Protein AF-A0A662ZN56-F1 (afdb_monomer_lite)

Structure (mmCIF, N/CA/C/O backbone):
data_AF-A0A662ZN56-F1
#
_entry.id   AF-A0A662ZN56-F1
#
loop_
_atom_site.group_PDB
_atom_site.id
_atom_site.type_symbol
_atom_site.label_atom_id
_atom_site.label_alt_id
_atom_site.label_comp_id
_atom_site.label_asym_id
_atom_site.label_entity_id
_atom_site.label_seq_id
_atom_site.pdbx_PDB_ins_code
_atom_site.Cartn_x
_atom_site.Cartn_y
_atom_site.Cartn_z
_atom_site.occupancy
_atom_site.B_iso_or_equiv
_atom_site.auth_seq_id
_atom_site.auth_comp_id
_atom_site.auth_asym_id
_atom_site.auth_atom_id
_atom_site.pdbx_PDB_model_num
ATOM 1 N N . MET A 1 1 ? -3.257 -32.934 -20.096 1.00 46.69 1 MET A N 1
ATOM 2 C CA . MET A 1 1 ? -2.828 -31.793 -19.258 1.00 46.69 1 MET A CA 1
ATOM 3 C C . MET A 1 1 ? -2.253 -30.723 -20.175 1.00 46.69 1 MET A C 1
ATOM 5 O O . MET A 1 1 ? -1.285 -31.038 -20.859 1.00 46.69 1 MET A O 1
ATOM 9 N N . PRO A 1 2 ? -2.835 -29.518 -20.291 1.00 48.69 2 PRO A N 1
ATOM 10 C CA . PRO A 1 2 ? -2.234 -28.472 -21.112 1.00 48.69 2 PRO A CA 1
ATOM 11 C C . PRO A 1 2 ? -0.884 -28.080 -20.500 1.00 48.69 2 PRO A C 1
ATOM 13 O O . PRO A 1 2 ? -0.813 -27.690 -19.336 1.00 48.69 2 PRO A O 1
ATOM 16 N N . SER A 1 3 ? 0.197 -28.219 -21.267 1.00 55.94 3 SER A N 1
ATOM 17 C CA . SER A 1 3 ? 1.523 -27.759 -20.859 1.00 55.94 3 SER A CA 1
ATOM 18 C C . SER A 1 3 ? 1.457 -26.257 -20.580 1.00 55.94 3 SER A C 1
ATOM 20 O O . SER A 1 3 ? 1.112 -25.483 -21.478 1.00 55.94 3 SER A O 1
ATOM 22 N N . LEU A 1 4 ? 1.780 -25.832 -19.358 1.00 64.00 4 LEU A N 1
ATOM 23 C CA . LEU A 1 4 ? 1.913 -24.416 -19.023 1.00 64.00 4 LEU A CA 1
ATOM 24 C C . LEU A 1 4 ? 3.020 -23.825 -19.904 1.00 64.00 4 LEU A C 1
ATOM 26 O O . LEU A 1 4 ? 4.206 -24.034 -19.656 1.00 64.00 4 LEU A O 1
ATOM 30 N N . LYS A 1 5 ? 2.639 -23.127 -20.979 1.00 75.75 5 LYS A N 1
ATOM 31 C CA . LYS A 1 5 ? 3.587 -22.448 -21.864 1.00 75.75 5 LYS A CA 1
ATOM 32 C C . LYS A 1 5 ? 4.306 -21.379 -21.045 1.00 75.75 5 LYS A C 1
ATOM 34 O O . LYS A 1 5 ? 3.733 -20.333 -20.740 1.00 75.75 5 LYS A O 1
ATOM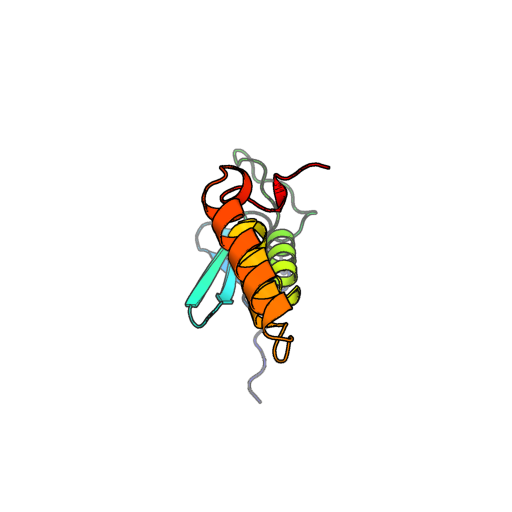 39 N N . ILE A 1 6 ? 5.555 -21.660 -20.684 1.00 84.06 6 ILE A N 1
ATOM 40 C CA . ILE A 1 6 ? 6.396 -20.750 -19.911 1.00 84.06 6 ILE A CA 1
ATOM 41 C C . ILE A 1 6 ? 6.627 -19.492 -20.746 1.00 84.06 6 ILE A C 1
ATOM 43 O O . ILE A 1 6 ? 7.213 -19.546 -21.830 1.00 84.06 6 ILE A O 1
ATOM 47 N N . ARG A 1 7 ? 6.152 -18.350 -20.246 1.00 89.31 7 ARG A N 1
ATOM 48 C CA . ARG A 1 7 ? 6.378 -17.051 -20.882 1.00 89.31 7 ARG A CA 1
ATOM 49 C C . ARG A 1 7 ? 7.803 -16.604 -20.599 1.00 89.31 7 ARG A C 1
ATOM 51 O O . ARG A 1 7 ? 8.297 -16.765 -19.484 1.00 89.31 7 ARG A O 1
ATOM 58 N N . ARG A 1 8 ? 8.465 -16.050 -21.611 1.00 91.62 8 ARG A N 1
ATOM 59 C CA . ARG A 1 8 ? 9.821 -15.519 -21.487 1.00 91.62 8 ARG A CA 1
ATOM 60 C C . ARG A 1 8 ? 9.905 -14.122 -22.080 1.00 91.62 8 ARG A C 1
ATOM 62 O O . ARG A 1 8 ? 9.166 -13.813 -23.012 1.00 91.62 8 ARG A O 1
ATOM 69 N N . ASP A 1 9 ? 10.784 -13.297 -21.529 1.00 90.31 9 ASP A N 1
ATOM 70 C CA . ASP A 1 9 ? 11.115 -11.995 -22.106 1.00 90.31 9 ASP A CA 1
ATOM 71 C C . ASP A 1 9 ? 12.123 -12.124 -23.267 1.00 90.31 9 ASP A C 1
ATOM 73 O O . ASP A 1 9 ? 12.595 -13.217 -23.602 1.00 90.31 9 ASP A O 1
ATOM 77 N N . SER A 1 10 ? 12.483 -10.993 -23.880 1.00 87.62 10 SER A N 1
ATOM 78 C CA . SER A 1 10 ? 13.490 -10.932 -24.951 1.00 87.62 10 SER A CA 1
ATOM 79 C C . SER A 1 10 ? 14.884 -11.394 -24.506 1.00 87.62 10 SER A C 1
ATOM 81 O O . SER A 1 10 ? 15.679 -11.835 -25.332 1.00 87.62 10 SER A O 1
ATOM 83 N N . LYS A 1 11 ? 15.170 -11.357 -23.200 1.00 88.31 11 LYS A N 1
ATOM 84 C CA . LYS A 1 11 ? 16.412 -11.838 -22.580 1.00 88.31 11 LYS A CA 1
ATOM 85 C C . LYS A 1 11 ? 16.319 -13.308 -22.146 1.00 88.31 11 LYS A C 1
ATOM 87 O O . LYS A 1 11 ? 17.179 -13.782 -21.408 1.00 88.31 11 LYS A O 1
ATOM 92 N N . ARG A 1 12 ? 15.290 -14.041 -22.597 1.00 88.94 12 ARG A N 1
ATOM 93 C CA . ARG A 1 12 ? 15.001 -15.449 -22.259 1.00 88.94 12 ARG A CA 1
ATOM 94 C C . ARG A 1 12 ? 14.760 -15.710 -20.766 1.00 88.94 12 ARG A C 1
ATOM 96 O O . ARG A 1 12 ? 14.761 -16.870 -20.352 1.00 88.94 12 ARG A O 1
ATOM 103 N N . ARG A 1 13 ? 14.508 -14.677 -19.963 1.00 89.62 13 ARG A N 1
ATOM 104 C CA . ARG A 1 13 ? 14.137 -14.820 -18.552 1.00 89.62 13 ARG A CA 1
ATOM 105 C C . ARG A 1 13 ? 12.697 -15.281 -18.454 1.00 89.62 13 ARG A C 1
ATOM 107 O O . ARG A 1 13 ? 11.846 -14.831 -19.216 1.00 89.62 13 ARG A O 1
ATOM 114 N N . VAL A 1 14 ? 12.432 -16.177 -17.513 1.00 92.19 14 VAL A N 1
ATOM 115 C CA . VAL A 1 14 ? 11.084 -16.683 -17.260 1.00 92.19 14 VAL A CA 1
ATOM 116 C C . VAL A 1 14 ? 10.258 -15.609 -16.558 1.00 92.19 14 VAL A C 1
ATOM 118 O O . VAL A 1 14 ? 10.676 -15.077 -15.530 1.00 92.19 14 VAL A O 1
ATOM 121 N N . LEU A 1 15 ? 9.094 -15.312 -17.131 1.00 92.31 15 LEU A N 1
ATOM 122 C CA . LEU A 1 15 ? 8.084 -14.449 -16.535 1.00 92.31 15 LEU A CA 1
ATOM 123 C C . LEU A 1 15 ? 7.180 -15.287 -15.630 1.00 92.31 15 LEU A C 1
ATOM 125 O O . LEU A 1 15 ? 6.705 -16.353 -16.031 1.00 92.31 15 LEU A O 1
ATOM 129 N N . HIS A 1 16 ? 6.961 -14.803 -14.414 1.00 92.06 16 HIS A N 1
ATOM 130 C CA . HIS A 1 16 ? 6.080 -15.426 -13.436 1.00 92.06 16 HIS A CA 1
ATOM 131 C C . HIS A 1 16 ? 4.603 -15.273 -13.828 1.00 92.06 16 HIS A C 1
ATOM 133 O O . HIS A 1 16 ? 4.228 -14.527 -14.738 1.00 92.06 16 HIS A O 1
ATOM 139 N N . THR A 1 17 ? 3.730 -15.997 -13.130 1.00 89.62 17 THR A N 1
ATOM 140 C CA . THR A 1 17 ? 2.280 -15.866 -13.298 1.00 89.62 17 THR A CA 1
ATOM 141 C C . THR A 1 17 ? 1.848 -14.421 -13.050 1.00 89.62 17 THR A C 1
ATOM 143 O O . THR A 1 17 ? 2.250 -13.809 -12.071 1.00 89.62 17 THR A O 1
ATOM 146 N N . GLY A 1 18 ? 1.035 -13.866 -13.949 1.00 89.50 18 GLY A N 1
ATOM 147 C CA . GLY A 1 18 ? 0.614 -12.463 -13.884 1.00 89.50 18 GLY A CA 1
ATOM 148 C C . GLY A 1 18 ? 1.598 -11.478 -14.523 1.00 89.50 18 GLY A C 1
ATOM 149 O O . GLY A 1 18 ? 1.177 -10.378 -14.880 1.00 89.50 18 GLY A O 1
ATOM 150 N N . GLU A 1 19 ? 2.856 -11.866 -14.761 1.00 93.88 19 GLU A N 1
ATOM 151 C CA . GLU A 1 19 ? 3.833 -11.044 -15.477 1.00 93.88 19 GLU A CA 1
ATOM 152 C C . GLU A 1 19 ? 3.639 -11.120 -17.007 1.00 93.88 19 GLU A C 1
ATOM 154 O O . GLU A 1 19 ? 3.289 -12.149 -17.602 1.00 93.88 19 GLU A O 1
ATOM 159 N N . SER A 1 20 ? 3.871 -9.991 -17.670 1.00 93.19 20 SER A N 1
ATOM 160 C CA . SER A 1 20 ? 3.851 -9.840 -19.126 1.00 93.19 20 SER A CA 1
ATOM 161 C C . SER A 1 20 ? 4.718 -8.656 -19.561 1.00 93.19 20 SER A C 1
ATOM 163 O O . SER A 1 20 ? 5.076 -7.802 -18.750 1.00 93.19 20 SER A O 1
ATOM 165 N N . VAL A 1 21 ? 5.065 -8.601 -20.846 1.00 93.75 21 VAL A N 1
ATOM 166 C CA . VAL A 1 21 ? 5.806 -7.483 -21.445 1.00 93.75 21 VAL A CA 1
ATOM 167 C C . VAL A 1 21 ? 4.871 -6.760 -22.403 1.00 93.75 21 VAL A C 1
ATOM 169 O O . VAL A 1 21 ? 4.237 -7.388 -23.250 1.00 93.75 21 VAL A O 1
ATOM 172 N N . ARG A 1 22 ? 4.760 -5.441 -22.256 1.00 93.81 22 ARG A N 1
ATOM 173 C CA . ARG A 1 22 ? 3.983 -4.596 -23.165 1.00 93.81 22 ARG A CA 1
ATOM 174 C C . ARG A 1 22 ? 4.740 -4.345 -24.465 1.00 93.81 22 ARG A C 1
ATOM 176 O O . ARG A 1 22 ? 5.960 -4.453 -24.513 1.00 93.81 22 ARG A O 1
ATOM 183 N N . ALA A 1 23 ? 4.019 -3.911 -25.497 1.00 91.38 23 ALA A N 1
ATOM 184 C CA . ALA A 1 23 ? 4.607 -3.554 -26.791 1.00 91.38 23 ALA A CA 1
ATOM 185 C C . ALA A 1 23 ? 5.716 -2.486 -26.687 1.00 91.38 23 ALA A C 1
ATOM 187 O O . ALA A 1 23 ? 6.670 -2.510 -27.451 1.00 91.38 23 ALA A O 1
ATOM 188 N N . ASN A 1 24 ? 5.635 -1.586 -25.701 1.00 89.50 24 ASN A N 1
ATOM 189 C CA . ASN A 1 24 ? 6.658 -0.569 -25.438 1.00 89.50 24 ASN A CA 1
ATOM 190 C C . ASN A 1 24 ? 7.871 -1.082 -24.632 1.00 89.50 24 ASN A C 1
ATOM 192 O O . ASN A 1 24 ? 8.697 -0.279 -24.209 1.00 89.50 24 ASN A O 1
ATOM 196 N N . GLY A 1 25 ? 7.953 -2.385 -24.350 1.00 89.44 25 GLY A N 1
ATOM 197 C CA . GLY A 1 25 ? 9.031 -2.996 -23.571 1.00 89.44 25 GLY A CA 1
ATOM 198 C C . GLY A 1 25 ? 8.896 -2.849 -22.053 1.00 89.44 25 GLY A C 1
ATOM 199 O O . GLY A 1 25 ? 9.760 -3.325 -21.320 1.00 89.44 25 GLY A O 1
ATOM 200 N N . LYS A 1 26 ? 7.824 -2.220 -21.550 1.00 92.56 26 LYS A N 1
ATOM 201 C CA . LYS A 1 26 ? 7.568 -2.116 -20.108 1.00 92.56 26 LYS A CA 1
ATOM 202 C C . LYS A 1 26 ? 7.010 -3.440 -19.581 1.00 92.56 26 LYS A C 1
ATOM 204 O O . LYS A 1 26 ? 6.086 -4.006 -20.168 1.00 92.56 26 LYS A O 1
ATOM 209 N N . TYR A 1 27 ? 7.532 -3.912 -18.458 1.00 94.94 27 TYR A N 1
ATOM 210 C CA . TYR A 1 27 ? 6.977 -5.059 -17.752 1.00 94.94 27 TYR A CA 1
ATOM 211 C C . TYR A 1 27 ? 5.668 -4.669 -17.065 1.00 94.94 27 TYR A C 1
ATOM 213 O O . TYR A 1 27 ? 5.509 -3.545 -16.577 1.00 94.94 27 TYR A O 1
ATOM 221 N N . GLN A 1 28 ? 4.732 -5.608 -17.037 1.00 95.56 28 GLN A N 1
ATOM 222 C CA . GLN A 1 28 ? 3.407 -5.470 -16.454 1.00 95.56 28 GLN A CA 1
ATOM 223 C C . GLN A 1 28 ? 3.108 -6.675 -15.566 1.00 95.56 28 GLN A C 1
ATOM 225 O O . GLN A 1 28 ? 3.325 -7.808 -15.986 1.00 95.56 28 GLN A O 1
ATOM 230 N N . PHE A 1 29 ? 2.547 -6.427 -14.385 1.00 95.31 29 PHE A N 1
ATOM 231 C CA . PHE A 1 29 ? 2.037 -7.459 -13.485 1.00 95.31 29 PHE A CA 1
ATOM 232 C C . PHE A 1 29 ? 0.537 -7.257 -13.268 1.00 95.31 29 PHE A C 1
ATOM 234 O O . PHE A 1 29 ? 0.119 -6.168 -12.870 1.00 95.31 29 PHE A O 1
ATOM 241 N N . LYS A 1 30 ? -0.270 -8.280 -13.560 1.00 94.12 30 LYS A N 1
ATOM 242 C CA . LYS A 1 30 ? -1.717 -8.307 -13.307 1.00 94.12 30 LYS A CA 1
ATOM 243 C C . LYS A 1 30 ? -1.997 -9.019 -11.985 1.00 94.12 30 LYS A C 1
ATOM 245 O O . LYS A 1 30 ? -1.569 -10.154 -11.807 1.00 94.12 30 LYS A O 1
ATOM 250 N N . TYR A 1 31 ? -2.795 -8.391 -11.126 1.00 91.50 31 TYR A N 1
ATOM 251 C CA . TYR A 1 31 ? -3.269 -8.972 -9.870 1.00 91.50 31 TYR A CA 1
ATOM 252 C C . TYR A 1 31 ? -4.730 -8.603 -9.609 1.00 91.50 31 TYR A C 1
ATOM 254 O O . TYR A 1 31 ? -5.241 -7.637 -10.176 1.00 91.50 31 TYR A O 1
ATOM 262 N N . VAL A 1 32 ? -5.413 -9.379 -8.767 1.00 88.12 32 VAL A N 1
ATOM 263 C CA . VAL A 1 32 ? -6.833 -9.181 -8.443 1.00 88.12 32 VAL A CA 1
ATOM 264 C C . VAL A 1 32 ? -6.956 -8.749 -6.990 1.00 88.12 32 VAL A C 1
ATOM 266 O O . VAL A 1 32 ? -6.418 -9.402 -6.101 1.00 88.12 32 VAL A O 1
ATOM 269 N N . VAL A 1 33 ? -7.683 -7.660 -6.741 1.00 86.31 33 VAL A N 1
ATOM 270 C CA . VAL A 1 33 ? -8.015 -7.190 -5.388 1.00 86.31 33 VAL A CA 1
ATOM 271 C C . VAL A 1 33 ? -9.504 -6.910 -5.327 1.00 86.31 33 VAL A C 1
ATOM 273 O O . VAL A 1 33 ? -10.002 -6.107 -6.113 1.00 86.31 33 VAL A O 1
ATOM 276 N N . ASN A 1 34 ? -10.218 -7.540 -4.390 1.00 81.38 34 ASN A N 1
ATOM 277 C CA . ASN A 1 34 ? -11.662 -7.347 -4.203 1.00 81.38 34 ASN A CA 1
ATOM 278 C C . ASN A 1 34 ? -12.450 -7.489 -5.521 1.00 81.38 34 ASN A C 1
ATOM 280 O O . ASN A 1 34 ? -13.260 -6.630 -5.863 1.00 81.38 34 ASN A O 1
ATOM 284 N N . VAL A 1 35 ? -12.161 -8.548 -6.291 1.00 83.31 35 VAL A N 1
ATOM 285 C CA . VAL A 1 35 ? -12.795 -8.865 -7.593 1.00 83.31 35 VAL A CA 1
ATOM 286 C C . VAL A 1 35 ? -12.451 -7.873 -8.724 1.00 83.31 35 VAL A C 1
ATOM 288 O O . VAL A 1 35 ? -12.876 -8.053 -9.860 1.00 83.31 35 VAL A O 1
ATOM 291 N N . LYS A 1 36 ? -11.625 -6.849 -8.468 1.00 88.62 36 LYS A N 1
ATOM 292 C CA . LYS A 1 36 ? -11.168 -5.894 -9.487 1.00 88.62 36 LYS A CA 1
ATOM 293 C C . LYS A 1 36 ? -9.740 -6.189 -9.928 1.00 88.62 36 LYS A C 1
ATOM 295 O O . LYS A 1 36 ? -8.835 -6.339 -9.105 1.00 88.62 36 LYS A O 1
ATOM 300 N N . ASP A 1 37 ? -9.544 -6.199 -11.241 1.00 92.44 37 ASP A N 1
ATOM 301 C CA . ASP A 1 37 ? -8.226 -6.298 -11.855 1.00 92.44 37 ASP A CA 1
ATOM 302 C C . ASP A 1 37 ? -7.420 -5.015 -11.615 1.00 92.44 37 ASP A C 1
ATOM 304 O O . ASP A 1 37 ? -7.884 -3.901 -11.868 1.00 92.44 37 ASP A O 1
ATOM 308 N N . LYS A 1 38 ? -6.182 -5.180 -11.155 1.00 92.06 38 LYS A N 1
ATOM 309 C CA . LYS A 1 38 ? -5.191 -4.117 -11.001 1.00 92.06 38 LYS A CA 1
ATOM 310 C C . LYS A 1 38 ? -3.908 -4.477 -11.741 1.00 92.06 38 LYS A C 1
ATOM 312 O O . LYS A 1 38 ? -3.603 -5.645 -11.989 1.00 92.06 38 LYS A O 1
ATOM 317 N N . PHE A 1 39 ? -3.150 -3.443 -12.100 1.00 94.19 39 PHE A N 1
ATOM 318 C CA . PHE A 1 39 ? -1.942 -3.582 -12.904 1.00 94.19 39 PHE A CA 1
ATOM 319 C C . PHE A 1 39 ? -0.797 -2.738 -12.349 1.00 94.19 39 PHE A C 1
ATOM 321 O O . PHE A 1 39 ? -0.973 -1.549 -12.089 1.00 94.19 39 PHE A O 1
ATOM 328 N N . LEU A 1 40 ? 0.382 -3.346 -12.227 1.00 94.50 40 LEU A N 1
ATOM 329 C CA . LEU A 1 40 ? 1.643 -2.662 -11.935 1.00 94.50 40 LEU A CA 1
ATOM 330 C C . LEU A 1 40 ? 2.493 -2.598 -13.196 1.00 94.50 40 LEU A C 1
ATOM 332 O O . LEU A 1 40 ? 2.402 -3.474 -14.058 1.00 94.50 40 LEU A O 1
ATOM 336 N N . TYR A 1 41 ? 3.345 -1.579 -13.284 1.00 94.38 41 TYR A N 1
ATOM 337 C CA . TYR A 1 41 ? 4.215 -1.374 -14.433 1.00 94.38 41 TYR A CA 1
ATOM 338 C C . TYR A 1 41 ? 5.615 -0.967 -14.000 1.00 94.38 41 TYR A C 1
ATOM 340 O O . TYR A 1 41 ? 5.767 -0.019 -13.234 1.00 94.38 41 TYR A O 1
ATOM 348 N N . SER A 1 42 ? 6.638 -1.575 -14.592 1.00 94.19 42 SER A N 1
ATOM 349 C CA . SER A 1 42 ? 8.027 -1.147 -14.409 1.00 94.19 42 SER A CA 1
ATOM 350 C C . SER A 1 42 ? 8.848 -1.374 -15.670 1.00 94.19 42 SER A C 1
ATOM 352 O O . SER A 1 42 ? 8.554 -2.248 -16.478 1.00 94.19 42 SER A O 1
ATOM 354 N N . TRP A 1 43 ? 9.884 -0.565 -15.859 1.00 92.69 43 TRP A N 1
ATOM 355 C CA . TRP A 1 43 ? 10.857 -0.772 -16.931 1.00 92.69 43 TRP A CA 1
ATOM 356 C C . TRP A 1 43 ? 11.858 -1.890 -16.627 1.00 92.69 43 TRP A C 1
ATOM 358 O O . TRP A 1 43 ? 12.550 -2.364 -17.524 1.00 92.69 43 TRP A O 1
ATOM 368 N N . ARG A 1 44 ? 11.931 -2.306 -15.362 1.00 93.44 44 ARG A N 1
ATOM 369 C CA . ARG A 1 44 ? 12.889 -3.278 -14.840 1.00 93.44 44 ARG A CA 1
ATOM 370 C C . ARG A 1 44 ? 12.124 -4.491 -14.328 1.00 93.44 44 ARG A C 1
ATOM 372 O O . ARG A 1 44 ? 11.087 -4.323 -13.687 1.00 93.44 44 ARG A O 1
ATOM 379 N N . LEU A 1 45 ? 12.620 -5.697 -14.591 1.00 93.31 45 LEU A N 1
ATOM 380 C CA . LEU A 1 45 ? 11.998 -6.920 -14.080 1.00 93.31 45 LEU A CA 1
ATOM 381 C C . LEU A 1 45 ? 12.533 -7.230 -12.679 1.00 93.31 45 LEU A C 1
ATOM 383 O O . LEU A 1 45 ? 11.754 -7.445 -11.754 1.00 93.31 45 LEU A O 1
ATOM 387 N N . THR A 1 46 ? 13.858 -7.194 -12.519 1.00 91.56 46 THR A N 1
ATOM 388 C CA . THR A 1 46 ? 14.566 -7.464 -11.259 1.00 91.56 46 THR A CA 1
ATOM 389 C C . THR A 1 46 ? 15.238 -6.200 -10.705 1.00 91.56 46 THR A C 1
ATOM 391 O O . THR A 1 46 ? 15.564 -5.292 -11.472 1.00 91.56 46 THR A O 1
ATOM 394 N N . PRO A 1 47 ? 15.509 -6.124 -9.387 1.00 89.94 47 PRO A N 1
ATOM 395 C CA . PRO A 1 47 ? 16.221 -4.992 -8.771 1.00 89.94 47 PRO A CA 1
ATOM 396 C C . PRO A 1 47 ? 17.680 -4.867 -9.226 1.00 89.94 47 PRO A C 1
ATOM 398 O O . PRO A 1 47 ? 18.317 -3.842 -9.010 1.00 89.94 47 PRO A O 1
ATOM 401 N N . THR A 1 48 ? 18.215 -5.906 -9.861 1.00 89.38 48 THR A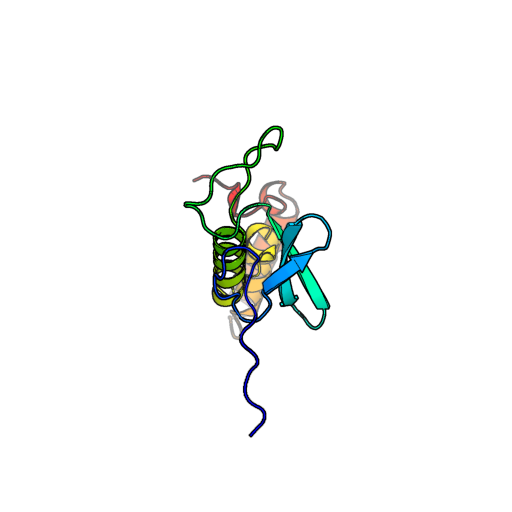 N 1
ATOM 402 C CA . THR A 1 48 ? 19.556 -5.926 -10.450 1.00 89.38 48 THR A CA 1
ATOM 403 C C . THR A 1 48 ? 19.592 -5.382 -11.876 1.00 89.38 48 THR A C 1
ATOM 405 O O . THR A 1 48 ? 20.671 -5.105 -12.388 1.00 89.38 48 THR A O 1
ATOM 408 N N . ASP A 1 49 ? 18.437 -5.219 -12.535 1.00 89.56 49 ASP A N 1
ATOM 409 C CA . ASP A 1 49 ? 18.396 -4.677 -13.893 1.00 89.56 49 ASP A CA 1
ATOM 410 C C . ASP A 1 49 ? 18.843 -3.209 -13.895 1.00 89.56 49 ASP A C 1
ATOM 412 O O . ASP A 1 49 ? 18.464 -2.467 -12.987 1.00 89.56 49 ASP A O 1
ATOM 416 N N . PRO A 1 50 ? 19.570 -2.737 -14.918 1.00 88.62 50 PRO A N 1
ATOM 417 C CA . PRO A 1 50 ? 19.895 -1.324 -15.045 1.00 88.62 50 PRO A CA 1
ATOM 418 C C . PRO A 1 50 ? 18.644 -0.488 -15.346 1.00 88.62 50 PRO A C 1
ATOM 420 O O . PRO A 1 50 ? 17.693 -0.951 -15.984 1.00 88.62 50 PRO A O 1
ATOM 423 N N . GLN A 1 51 ? 18.656 0.770 -14.908 1.00 88.12 51 GLN A N 1
ATOM 424 C CA . GLN A 1 51 ? 17.634 1.740 -15.286 1.00 88.12 51 GLN A CA 1
ATOM 425 C C . GLN A 1 51 ? 17.800 2.102 -16.775 1.00 88.12 51 GLN A C 1
ATOM 427 O O . GLN A 1 51 ? 18.918 2.411 -17.192 1.00 88.12 51 GLN A O 1
ATOM 432 N N . PRO A 1 52 ? 16.731 2.087 -17.594 1.00 87.31 52 PRO A N 1
ATOM 433 C CA . PRO A 1 52 ? 16.842 2.520 -18.981 1.00 87.31 52 PRO A CA 1
ATOM 434 C C . PRO A 1 52 ? 17.267 3.987 -19.082 1.00 87.31 52 PRO A C 1
ATOM 436 O O . PRO A 1 52 ? 16.811 4.829 -18.301 1.00 87.31 52 PRO A O 1
ATOM 439 N N . ALA A 1 53 ? 18.087 4.295 -20.088 1.00 86.56 53 ALA A N 1
ATOM 440 C CA . ALA A 1 53 ? 18.558 5.649 -20.352 1.00 86.56 53 ALA A CA 1
ATOM 441 C C . ALA A 1 53 ? 17.383 6.635 -20.502 1.00 86.56 53 ALA A C 1
ATOM 443 O O . ALA A 1 53 ? 16.391 6.355 -21.180 1.00 86.56 53 ALA A O 1
ATOM 444 N N . GLY A 1 54 ? 17.483 7.786 -19.832 1.00 86.19 54 GLY A N 1
ATOM 445 C CA . GLY A 1 54 ? 16.469 8.844 -19.880 1.00 86.19 54 GLY A CA 1
ATOM 446 C C . GLY A 1 54 ? 15.168 8.544 -19.123 1.00 86.19 54 GLY A C 1
ATOM 447 O O . GLY A 1 54 ? 14.187 9.266 -19.299 1.00 86.19 54 GLY A O 1
ATOM 448 N N . LYS A 1 55 ? 15.109 7.488 -18.297 1.00 85.94 55 LYS A N 1
ATOM 449 C CA . LYS A 1 55 ? 13.949 7.192 -17.440 1.00 85.94 55 LYS A CA 1
ATOM 450 C C . LYS A 1 55 ? 14.269 7.464 -15.976 1.00 85.94 55 LYS A C 1
ATOM 452 O O . LYS A 1 55 ? 15.319 7.058 -15.489 1.00 85.94 55 LYS A O 1
ATOM 457 N N . LEU A 1 56 ? 13.316 8.072 -15.269 1.00 86.00 56 LEU A N 1
ATOM 458 C CA . LEU A 1 56 ? 13.416 8.300 -13.827 1.00 86.00 56 LEU A CA 1
ATOM 459 C C . LEU A 1 56 ? 13.639 6.982 -13.072 1.00 86.00 56 LEU A C 1
ATOM 461 O O . LEU A 1 56 ? 13.016 5.981 -13.448 1.00 86.00 56 LEU A O 1
ATOM 465 N N . PRO A 1 57 ? 14.470 6.977 -12.013 1.00 87.44 57 PRO A N 1
ATOM 466 C CA . PRO A 1 57 ? 14.664 5.811 -11.161 1.00 87.44 57 PRO A CA 1
ATOM 467 C C . PRO A 1 57 ? 13.325 5.228 -10.710 1.00 87.44 57 PRO A C 1
ATOM 469 O O . PRO A 1 57 ? 12.476 5.932 -10.165 1.00 87.44 57 PRO A O 1
ATOM 472 N N . CYS A 1 58 ? 13.123 3.937 -10.960 1.00 88.12 58 CYS A N 1
ATOM 473 C CA . CYS A 1 58 ? 11.914 3.238 -10.547 1.00 88.12 58 CYS A CA 1
ATOM 474 C C . CYS A 1 58 ? 12.241 1.871 -9.947 1.00 88.12 58 CYS A C 1
ATOM 476 O O . CYS A 1 58 ? 13.213 1.215 -10.340 1.00 88.12 58 CYS A O 1
ATOM 478 N N . LEU A 1 59 ? 11.379 1.433 -9.027 1.00 92.31 59 LEU A N 1
ATOM 479 C CA . LEU A 1 59 ? 11.398 0.076 -8.492 1.00 92.31 59 LEU A CA 1
ATOM 480 C C . LEU A 1 59 ? 11.173 -0.941 -9.610 1.00 92.31 59 LEU A C 1
ATOM 482 O O . LEU A 1 59 ? 10.448 -0.681 -10.576 1.00 92.31 59 LEU A O 1
ATOM 486 N N . SER A 1 60 ? 11.791 -2.107 -9.476 1.00 94.69 60 SER A N 1
ATOM 487 C CA . SER A 1 60 ? 11.560 -3.229 -10.381 1.00 94.69 60 SER A CA 1
ATOM 488 C C . SER A 1 60 ? 10.162 -3.824 -10.207 1.00 94.69 60 SER A C 1
ATOM 490 O O . SER A 1 60 ? 9.516 -3.656 -9.170 1.00 94.69 60 SER A O 1
ATOM 492 N N . LEU A 1 6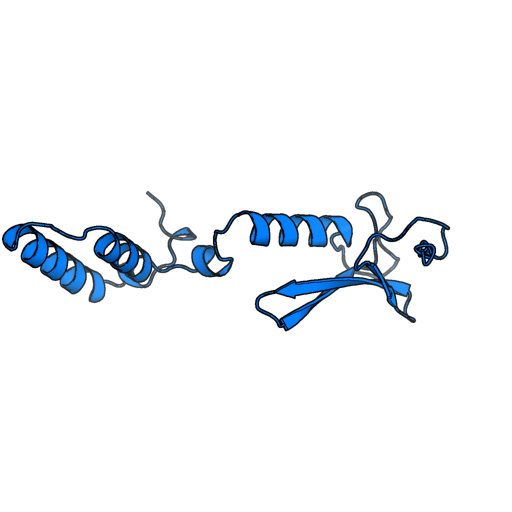1 ? 9.680 -4.537 -11.229 1.00 95.06 61 LEU A N 1
ATOM 493 C CA . LEU A 1 61 ? 8.357 -5.156 -11.195 1.00 95.06 61 LEU A CA 1
ATOM 494 C C . LEU A 1 61 ? 8.220 -6.124 -10.011 1.00 95.06 61 LEU A C 1
ATOM 496 O O . LEU A 1 61 ? 7.204 -6.089 -9.325 1.00 95.06 61 LEU A O 1
ATOM 500 N N . ARG A 1 62 ? 9.264 -6.909 -9.718 1.00 94.69 62 ARG A N 1
ATOM 501 C CA . ARG A 1 62 ? 9.271 -7.862 -8.597 1.00 94.69 62 ARG A CA 1
ATOM 502 C C . ARG A 1 62 ? 9.317 -7.195 -7.224 1.00 94.69 62 ARG A C 1
ATOM 504 O O . ARG A 1 62 ? 8.771 -7.732 -6.266 1.00 94.69 62 ARG A O 1
ATOM 511 N N . GLU A 1 63 ? 9.943 -6.025 -7.100 1.00 94.44 63 GLU A N 1
ATOM 512 C CA . GLU A 1 63 ? 9.872 -5.241 -5.858 1.00 94.44 63 GLU A CA 1
ATOM 513 C C . GLU A 1 63 ? 8.459 -4.704 -5.623 1.00 94.44 63 GLU A C 1
ATOM 515 O O . GLU A 1 63 ? 7.938 -4.810 -4.511 1.00 94.44 63 GLU A O 1
ATOM 520 N N . LEU A 1 64 ? 7.820 -4.184 -6.677 1.00 92.88 64 LEU A N 1
ATOM 521 C CA . LEU A 1 64 ? 6.437 -3.711 -6.622 1.00 92.88 64 LEU A CA 1
ATOM 522 C C . LEU A 1 64 ? 5.472 -4.857 -6.291 1.00 92.88 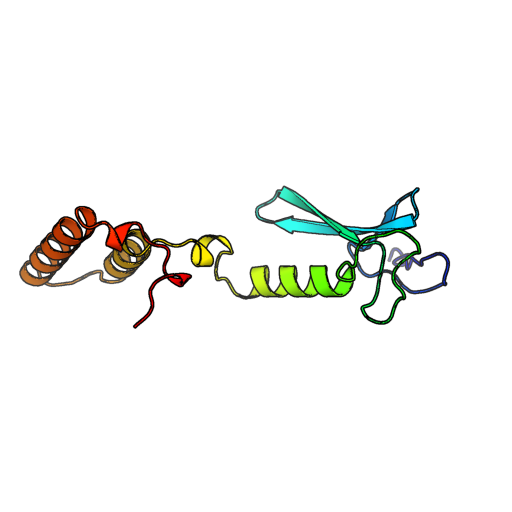64 LEU A C 1
ATOM 524 O O . LEU A 1 64 ? 4.639 -4.722 -5.397 1.00 92.88 64 LEU A O 1
ATOM 528 N N . GLU A 1 65 ? 5.626 -6.006 -6.946 1.00 93.00 65 GLU A N 1
ATOM 529 C CA . GLU A 1 65 ? 4.878 -7.225 -6.632 1.00 93.00 65 GLU A CA 1
ATOM 530 C C . GLU A 1 65 ? 5.055 -7.617 -5.160 1.00 93.00 65 GLU A C 1
ATOM 532 O O . GLU A 1 65 ? 4.070 -7.822 -4.456 1.00 93.00 65 GLU A O 1
ATOM 537 N N . LYS A 1 66 ? 6.295 -7.652 -4.655 1.00 91.38 66 LYS A N 1
ATOM 538 C CA . LYS A 1 66 ? 6.577 -7.995 -3.254 1.00 91.38 66 LYS A CA 1
ATOM 539 C C . LYS A 1 66 ? 5.917 -7.026 -2.271 1.00 91.38 66 LYS A C 1
ATOM 541 O O . LYS A 1 66 ? 5.429 -7.475 -1.236 1.00 91.38 66 LYS A O 1
ATOM 546 N N . SER A 1 67 ? 5.887 -5.723 -2.570 1.00 87.25 67 SER A N 1
ATOM 547 C CA . SER A 1 67 ? 5.160 -4.755 -1.734 1.00 87.25 67 SER A CA 1
ATOM 548 C C . SER A 1 67 ? 3.657 -5.016 -1.724 1.00 87.25 67 SER A C 1
ATOM 550 O O . SER A 1 67 ? 3.061 -5.058 -0.655 1.00 87.25 67 SER A O 1
ATOM 552 N N . VAL A 1 68 ? 3.065 -5.296 -2.888 1.00 87.12 68 VAL A N 1
ATOM 553 C CA . VAL A 1 68 ? 1.632 -5.582 -2.994 1.00 87.12 68 VAL A CA 1
ATOM 554 C C . VAL A 1 68 ? 1.278 -6.891 -2.295 1.00 87.12 68 VAL A C 1
ATOM 556 O O . VAL A 1 68 ? 0.299 -6.932 -1.561 1.00 87.12 68 VAL A O 1
ATOM 559 N N . ASN A 1 69 ? 2.079 -7.942 -2.466 1.00 85.75 69 ASN A N 1
ATOM 560 C CA . ASN A 1 69 ? 1.856 -9.220 -1.794 1.00 85.75 69 ASN A CA 1
ATOM 561 C C . ASN A 1 69 ? 1.949 -9.071 -0.275 1.00 85.75 69 ASN A C 1
ATOM 563 O O . ASN A 1 69 ? 1.090 -9.593 0.425 1.00 85.75 69 ASN A O 1
ATOM 567 N N . ARG A 1 70 ? 2.918 -8.297 0.234 1.00 83.69 70 ARG A N 1
ATOM 568 C CA . ARG A 1 70 ? 2.995 -7.968 1.664 1.00 83.69 70 ARG A CA 1
ATOM 569 C C . ARG A 1 70 ? 1.736 -7.244 2.139 1.00 83.69 70 ARG A C 1
ATOM 571 O O . ARG A 1 70 ? 1.186 -7.610 3.172 1.00 83.69 70 ARG A O 1
ATOM 578 N N . ASP A 1 71 ? 1.287 -6.236 1.399 1.00 74.56 71 ASP A N 1
ATOM 579 C CA . ASP A 1 71 ? 0.103 -5.453 1.761 1.00 74.56 71 ASP A CA 1
ATOM 580 C C . ASP A 1 71 ? -1.178 -6.312 1.737 1.00 74.56 71 ASP A C 1
ATOM 582 O O . ASP A 1 71 ? -2.049 -6.148 2.588 1.00 74.56 71 ASP A O 1
ATOM 586 N N . LEU A 1 72 ? -1.285 -7.265 0.803 1.00 75.69 72 LEU A N 1
ATOM 587 C CA . LEU A 1 72 ? -2.397 -8.219 0.725 1.00 75.69 72 LEU A CA 1
ATOM 588 C C . LEU A 1 72 ? -2.348 -9.272 1.842 1.00 75.69 72 LEU A C 1
ATOM 590 O O . LEU A 1 72 ? -3.370 -9.566 2.462 1.00 75.69 72 LEU A O 1
ATOM 594 N N . GLU A 1 73 ? -1.171 -9.842 2.103 1.00 72.19 73 GLU A N 1
ATOM 595 C CA . GLU A 1 73 ? -0.960 -10.895 3.102 1.00 72.19 73 GLU A CA 1
ATOM 596 C C . GLU A 1 73 ? -1.133 -10.371 4.525 1.00 72.19 73 GLU A C 1
ATOM 598 O O . GLU A 1 73 ? -1.670 -11.063 5.390 1.00 72.19 73 GLU A O 1
ATOM 603 N N . SER A 1 74 ? -0.750 -9.116 4.763 1.00 62.53 74 SER A N 1
ATOM 604 C CA . SER A 1 74 ? -0.776 -8.528 6.093 1.00 62.53 74 SER A CA 1
ATOM 605 C C . SER A 1 74 ? -2.174 -8.489 6.723 1.00 62.53 74 SER A C 1
ATOM 607 O O . SER A 1 74 ? -2.244 -8.228 7.923 1.00 62.53 74 SER A O 1
ATOM 609 N N . ARG A 1 75 ? -3.281 -8.671 5.974 1.00 54.47 75 ARG A N 1
ATOM 610 C CA . ARG A 1 75 ? -4.688 -8.410 6.390 1.00 54.47 75 ARG A CA 1
ATOM 611 C C . ARG A 1 75 ? -4.937 -7.018 6.997 1.00 54.47 75 ARG A C 1
ATOM 613 O O . ARG A 1 75 ? -6.080 -6.650 7.259 1.00 54.47 75 ARG A O 1
ATOM 620 N N . LEU A 1 76 ? -3.884 -6.233 7.208 1.00 50.72 76 LEU A N 1
ATOM 621 C CA . LEU A 1 76 ? -3.895 -4.808 7.412 1.00 50.72 76 LEU A CA 1
ATOM 622 C C . LEU A 1 76 ? -4.290 -4.248 6.064 1.00 50.72 76 LEU A C 1
ATOM 624 O O . LEU A 1 76 ? -3.460 -4.073 5.179 1.00 50.72 76 LEU A O 1
ATOM 628 N N . ASP A 1 77 ? -5.592 -4.050 5.909 1.00 51.28 77 ASP A N 1
ATOM 629 C CA . ASP A 1 77 ? -6.166 -3.211 4.876 1.00 51.28 77 ASP A CA 1
ATOM 630 C C . ASP A 1 77 ? -5.166 -2.073 4.574 1.00 51.28 77 ASP A C 1
ATOM 632 O O . ASP A 1 77 ? -4.735 -1.394 5.512 1.00 51.28 77 ASP A O 1
ATOM 636 N N . PRO A 1 78 ? -4.736 -1.833 3.327 1.00 50.16 78 PRO A N 1
ATOM 637 C CA . PRO A 1 78 ? -3.950 -0.640 3.006 1.00 50.16 78 PRO A CA 1
ATOM 638 C C . PRO A 1 78 ? -4.644 0.638 3.519 1.00 50.16 78 PRO A C 1
ATOM 640 O O . PRO A 1 78 ? -3.996 1.637 3.827 1.00 50.16 78 PRO A O 1
ATOM 643 N N . SER A 1 79 ? -5.968 0.565 3.700 1.00 51.62 79 SER A N 1
ATOM 644 C CA . SER A 1 79 ? -6.819 1.552 4.363 1.00 51.62 79 SER A CA 1
ATOM 645 C C . SER A 1 79 ? -6.598 1.666 5.880 1.00 51.62 79 SER A C 1
ATOM 647 O O . SER A 1 79 ? -6.805 2.740 6.426 1.00 51.62 79 SER A O 1
ATOM 649 N N . CYS A 1 80 ? -6.136 0.622 6.579 1.00 51.50 80 CYS A N 1
ATOM 650 C CA . CYS A 1 80 ? -5.768 0.669 8.001 1.00 51.50 80 CYS A CA 1
ATOM 651 C C . CYS A 1 80 ? -4.555 1.571 8.263 1.00 51.50 80 CYS A C 1
ATOM 653 O O . CYS A 1 80 ? -4.440 2.115 9.358 1.00 51.50 80 CYS A O 1
ATOM 655 N N . ARG A 1 81 ? -3.674 1.785 7.272 1.00 56.50 81 ARG A N 1
ATOM 656 C CA . ARG A 1 81 ? -2.622 2.814 7.370 1.00 56.50 81 ARG A CA 1
ATOM 657 C C . ARG A 1 81 ? -3.225 4.229 7.371 1.00 56.50 81 ARG A C 1
ATOM 659 O O . ARG A 1 81 ? -2.658 5.132 7.968 1.00 56.50 81 ARG A O 1
ATOM 666 N N . ASN A 1 82 ? -4.408 4.382 6.773 1.00 65.06 82 ASN A N 1
ATOM 667 C CA . ASN A 1 82 ? -5.231 5.590 6.784 1.00 65.06 82 ASN A CA 1
ATOM 668 C C . ASN A 1 82 ? -6.358 5.534 7.832 1.00 65.06 82 ASN A C 1
ATOM 670 O O . ASN A 1 82 ? -7.294 6.328 7.734 1.00 65.06 82 ASN A O 1
ATOM 674 N N . LEU A 1 83 ? -6.315 4.628 8.812 1.00 79.81 83 LEU A N 1
ATOM 675 C CA . LEU A 1 83 ? -7.336 4.593 9.857 1.00 79.81 83 LEU A CA 1
ATOM 676 C C . LEU A 1 83 ? -7.186 5.832 10.742 1.00 79.81 83 LEU A C 1
ATOM 678 O O . LEU A 1 83 ? -6.081 6.161 11.184 1.00 79.81 83 LEU A O 1
ATOM 682 N N . THR A 1 84 ? -8.291 6.518 10.987 1.00 87.00 84 THR A N 1
ATOM 683 C CA . THR A 1 84 ? -8.342 7.603 11.968 1.00 87.00 84 THR A CA 1
ATOM 684 C C . THR A 1 84 ? -8.402 7.044 13.386 1.00 87.00 84 THR A C 1
ATOM 686 O O . THR A 1 84 ? -8.834 5.906 13.607 1.00 87.00 84 THR A O 1
ATOM 689 N N . VAL A 1 85 ? -7.993 7.846 14.368 1.00 87.00 85 VAL A N 1
ATOM 690 C CA . VAL A 1 85 ? -8.103 7.477 15.787 1.00 87.00 85 VAL A CA 1
ATOM 691 C C . VAL A 1 85 ? -9.554 7.119 16.149 1.00 87.00 85 VAL A C 1
ATOM 693 O O . VAL A 1 85 ? -9.790 6.112 16.818 1.00 87.00 85 VAL A O 1
ATOM 696 N N . ASN A 1 86 ? -10.540 7.870 15.648 1.00 89.31 86 ASN A N 1
ATOM 697 C CA . ASN A 1 86 ? -11.957 7.593 15.896 1.00 89.31 86 ASN A CA 1
ATOM 698 C C . ASN A 1 86 ? -12.404 6.224 15.349 1.00 89.31 86 ASN A C 1
ATOM 700 O O . ASN A 1 86 ? -13.039 5.444 16.058 1.00 89.31 86 ASN A O 1
ATOM 704 N N . GLU A 1 87 ? -12.041 5.888 14.108 1.00 86.25 87 GLU A N 1
ATOM 705 C CA . GLU A 1 87 ? -12.391 4.594 13.505 1.00 86.25 87 GLU A CA 1
ATOM 706 C C . GLU A 1 87 ? -11.763 3.411 14.259 1.00 86.25 87 GLU A C 1
ATOM 708 O O . GLU A 1 87 ? -12.378 2.343 14.371 1.00 86.25 87 GLU A O 1
ATOM 713 N N . LEU A 1 88 ? -10.556 3.593 14.809 1.00 87.31 88 LEU A N 1
ATOM 714 C CA . LEU A 1 88 ? -9.902 2.591 15.651 1.00 87.31 88 LEU A CA 1
ATOM 715 C C . LEU A 1 88 ? -10.671 2.366 16.955 1.00 87.31 88 LEU A C 1
ATOM 717 O O . LEU A 1 88 ? -10.939 1.219 17.322 1.00 87.31 88 LEU A O 1
ATOM 721 N N . VAL A 1 89 ? -11.059 3.452 17.627 1.00 89.19 89 VAL A N 1
ATOM 722 C CA . VAL A 1 89 ? -11.851 3.396 18.861 1.00 89.19 89 VAL A CA 1
ATOM 723 C C . VAL A 1 89 ? -13.200 2.727 18.602 1.00 89.19 89 VAL A C 1
ATOM 725 O O . VAL A 1 89 ? -13.597 1.837 19.352 1.00 89.19 89 VAL A O 1
ATOM 728 N N . GLU A 1 90 ? -13.885 3.056 17.506 1.00 87.62 90 GLU A N 1
ATOM 729 C CA . GLU A 1 90 ? -15.148 2.404 17.148 1.00 87.62 90 GLU A CA 1
ATOM 730 C C . GLU A 1 90 ? -14.989 0.905 16.868 1.00 87.62 90 GLU A C 1
ATOM 732 O O . GLU A 1 90 ? -15.829 0.107 17.295 1.00 87.62 90 GLU A O 1
ATOM 737 N N . ARG A 1 91 ? -13.909 0.493 16.191 1.00 86.44 91 ARG A N 1
ATOM 738 C CA . ARG A 1 91 ? -13.593 -0.933 16.010 1.00 86.44 91 ARG A CA 1
ATOM 739 C C . ARG A 1 91 ? -13.337 -1.624 17.342 1.00 86.44 91 ARG A C 1
ATOM 741 O O . ARG A 1 91 ? -13.891 -2.696 17.564 1.00 86.44 91 ARG A O 1
ATOM 748 N N . TYR A 1 92 ? -12.554 -1.016 18.230 1.00 87.25 92 TYR A N 1
ATOM 749 C CA . TYR A 1 92 ? -12.293 -1.573 19.556 1.00 87.25 92 TYR A CA 1
ATOM 750 C C . TYR A 1 92 ? -13.590 -1.759 20.350 1.00 87.25 92 TYR A C 1
ATOM 752 O O . TYR A 1 92 ? -13.843 -2.846 20.872 1.00 87.25 92 TYR A O 1
ATOM 760 N N . LEU A 1 93 ? -14.465 -0.752 20.372 1.00 88.56 93 LEU A N 1
ATOM 761 C CA . LEU A 1 93 ? -15.743 -0.834 21.079 1.00 88.56 93 LEU A CA 1
ATOM 762 C C . LEU A 1 93 ? -16.655 -1.935 20.522 1.00 88.56 93 LEU A C 1
ATOM 764 O O . LEU A 1 93 ? -17.319 -2.614 21.301 1.00 88.56 93 LEU A O 1
ATOM 768 N N . LYS A 1 94 ? -16.631 -2.191 19.206 1.00 85.44 94 LYS A N 1
ATOM 769 C CA . LYS A 1 94 ? -17.356 -3.324 18.599 1.00 85.44 94 LYS A CA 1
ATOM 770 C C . LYS A 1 94 ? -16.856 -4.690 19.078 1.00 85.44 94 LYS A C 1
ATOM 772 O O . LYS A 1 94 ? -17.645 -5.625 19.119 1.00 85.44 94 LYS A O 1
ATOM 777 N N . THR A 1 95 ? -15.579 -4.818 19.454 1.00 85.00 95 THR A N 1
ATOM 778 C CA . THR A 1 95 ? -15.043 -6.076 20.014 1.00 85.00 95 THR A CA 1
ATOM 779 C C . THR A 1 95 ? -15.454 -6.313 21.468 1.00 85.00 95 THR A C 1
ATOM 781 O O . THR A 1 95 ? -15.429 -7.446 21.941 1.00 85.00 95 THR A O 1
ATOM 784 N N . ARG A 1 96 ? -15.848 -5.263 22.199 1.00 83.44 96 ARG A N 1
ATOM 785 C CA . ARG A 1 96 ? -16.241 -5.343 23.612 1.00 83.44 96 ARG A CA 1
ATOM 786 C C . ARG A 1 96 ? -17.743 -5.597 23.752 1.00 83.44 96 ARG A C 1
ATOM 788 O O . ARG A 1 96 ? -18.495 -4.748 24.222 1.00 83.44 96 ARG A O 1
ATOM 795 N N . THR A 1 97 ? -18.180 -6.793 23.367 1.00 79.69 97 THR A N 1
ATOM 796 C CA . THR A 1 97 ? -19.556 -7.266 23.585 1.00 79.69 97 THR A CA 1
ATOM 797 C C . THR A 1 97 ? -19.707 -7.853 24.994 1.00 79.69 97 THR A C 1
ATOM 799 O O . THR A 1 97 ? -18.905 -8.695 25.386 1.00 79.69 97 THR A O 1
ATOM 802 N N . GLY A 1 98 ? -20.726 -7.431 25.755 1.00 83.62 98 GLY A N 1
ATOM 803 C CA . GLY A 1 98 ? -21.018 -7.975 27.097 1.00 83.62 98 GLY A CA 1
ATOM 804 C C . GLY A 1 98 ? -20.478 -7.164 28.283 1.00 83.62 98 GLY A C 1
ATOM 805 O O . GLY A 1 98 ? -20.362 -7.687 29.389 1.00 83.62 98 GLY A O 1
ATOM 806 N N . VAL A 1 99 ? -20.135 -5.891 28.079 1.00 88.56 99 VAL A N 1
ATOM 807 C CA . VAL A 1 99 ? -19.750 -4.990 29.176 1.00 88.56 99 VAL A CA 1
ATOM 808 C C . VAL A 1 99 ? -20.956 -4.577 30.025 1.00 88.56 99 VAL A C 1
ATOM 810 O O . VAL A 1 99 ? -22.077 -4.487 29.525 1.00 88.56 99 VAL A O 1
ATOM 813 N N . ARG A 1 100 ? -20.722 -4.296 31.315 1.00 90.75 100 ARG A N 1
ATOM 814 C CA . ARG A 1 100 ? -21.749 -3.753 32.220 1.00 90.75 100 ARG A CA 1
ATOM 815 C C . ARG A 1 100 ? -22.250 -2.399 31.713 1.00 90.75 100 ARG A C 1
ATOM 817 O O . ARG A 1 100 ? -21.499 -1.649 31.088 1.00 90.75 100 ARG A O 1
ATOM 824 N N . GLU A 1 101 ? -23.494 -2.061 32.044 1.00 88.81 101 GLU A N 1
ATOM 825 C CA . GLU A 1 101 ? -24.138 -0.830 31.569 1.00 88.81 101 GLU A CA 1
ATOM 826 C C . GLU A 1 101 ? -23.348 0.434 31.939 1.00 88.81 101 GLU A C 1
ATOM 828 O O . GLU A 1 101 ? -23.137 1.302 31.097 1.00 88.81 101 GLU A O 1
ATOM 833 N N . SER A 1 102 ? -22.808 0.499 33.159 1.00 90.50 102 SER A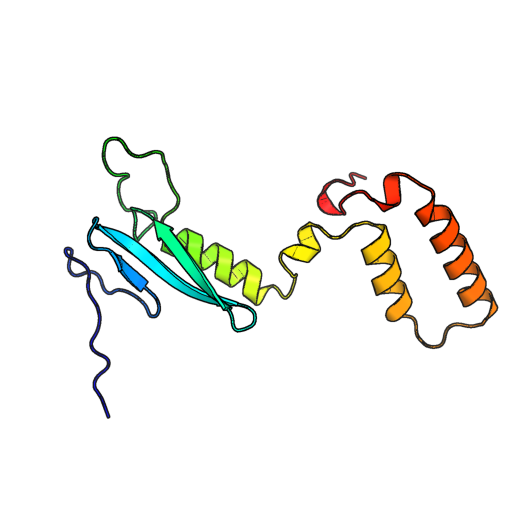 N 1
ATOM 834 C CA . SER A 1 102 ? -21.950 1.606 33.602 1.00 90.50 102 SER A CA 1
ATOM 835 C C . SER A 1 102 ? -20.715 1.788 32.713 1.00 90.50 102 SER A C 1
ATOM 837 O O . SER A 1 102 ? -20.370 2.905 32.330 1.00 90.50 102 SER A O 1
ATOM 839 N N . THR A 1 103 ? -20.072 0.688 32.320 1.00 90.31 103 THR A N 1
ATOM 840 C CA . THR A 1 103 ? -18.920 0.696 31.411 1.00 90.31 103 THR A CA 1
ATOM 841 C C . THR A 1 103 ? -19.324 1.122 29.999 1.00 90.31 103 THR A C 1
ATOM 843 O O . THR A 1 103 ? -18.598 1.880 29.359 1.00 90.31 103 THR A O 1
ATOM 846 N N . ARG A 1 104 ? -20.502 0.697 29.522 1.00 89.62 104 ARG A N 1
ATOM 847 C CA . ARG A 1 104 ? -21.048 1.116 28.223 1.00 89.62 104 ARG A CA 1
ATOM 848 C C . ARG A 1 104 ? -21.294 2.625 28.174 1.00 89.62 104 ARG A C 1
ATOM 850 O O . ARG A 1 104 ? -20.925 3.269 27.192 1.00 89.62 104 ARG A O 1
ATOM 857 N N . ILE A 1 105 ? -21.869 3.186 29.238 1.00 91.00 105 ILE A N 1
ATOM 858 C CA . ILE A 1 105 ? -22.086 4.632 29.382 1.00 91.00 105 ILE A CA 1
ATOM 859 C C . ILE A 1 105 ? -20.742 5.371 29.365 1.00 91.00 105 ILE A C 1
ATOM 861 O O . ILE A 1 105 ? -20.584 6.315 28.593 1.00 91.00 105 ILE A O 1
ATOM 865 N N . GLY A 1 106 ? -19.751 4.899 30.130 1.00 92.44 106 GLY A N 1
ATOM 866 C CA . GLY A 1 106 ? -18.408 5.490 30.148 1.00 92.44 106 GLY A CA 1
ATOM 867 C C . GLY A 1 106 ? -17.724 5.480 28.776 1.00 92.44 106 GLY A C 1
ATOM 868 O O . GLY A 1 106 ? -17.194 6.498 28.336 1.00 92.44 106 GLY A O 1
ATOM 869 N N . TYR A 1 107 ? -17.793 4.363 28.047 1.00 91.62 107 TYR A N 1
ATOM 870 C CA . TYR A 1 107 ? -17.257 4.275 26.686 1.00 91.62 107 TYR A CA 1
ATOM 871 C C . TYR A 1 107 ? -17.949 5.223 25.706 1.00 91.62 107 TYR A C 1
ATOM 873 O O . TYR A 1 107 ? -17.275 5.861 24.898 1.00 91.62 107 TYR A O 1
ATOM 881 N N . ASN A 1 108 ? -19.275 5.351 25.783 1.00 90.56 108 ASN A N 1
ATOM 882 C CA . ASN A 1 108 ? -20.013 6.297 24.949 1.00 90.56 108 ASN A CA 1
ATOM 883 C C . ASN A 1 108 ? -19.659 7.752 25.279 1.00 90.56 108 ASN A C 1
ATOM 885 O O . ASN A 1 108 ? -19.528 8.560 24.362 1.00 90.56 108 ASN A O 1
ATOM 889 N N . PHE A 1 109 ? -19.452 8.075 26.558 1.00 92.50 109 PHE A N 1
ATOM 890 C CA . PHE A 1 109 ? -19.015 9.402 26.982 1.00 92.50 109 PHE A CA 1
ATOM 891 C C . PHE A 1 109 ? -17.645 9.762 26.392 1.00 92.50 109 PHE A C 1
ATOM 893 O O . PHE A 1 109 ? -17.524 10.778 25.710 1.00 92.50 109 PHE A O 1
ATOM 900 N N . VAL A 1 110 ? -16.643 8.889 26.557 1.00 90.56 110 VAL A N 1
ATOM 901 C CA . VAL A 1 110 ? -15.291 9.105 26.008 1.00 90.56 110 VAL A CA 1
ATOM 902 C C . VAL A 1 110 ? -15.315 9.173 24.481 1.00 90.56 110 VAL A C 1
ATOM 904 O O . VAL A 1 110 ? -14.672 10.040 23.899 1.00 90.56 110 VAL A O 1
ATOM 907 N N . ARG A 1 111 ? -16.099 8.315 23.814 1.00 91.69 111 ARG A N 1
ATOM 908 C CA . ARG A 1 111 ? -16.279 8.368 22.354 1.00 91.69 111 ARG A CA 1
ATOM 909 C C . ARG A 1 111 ? -16.849 9.714 21.901 1.00 91.69 111 ARG A C 1
ATOM 911 O O . ARG A 1 111 ? -16.403 10.241 20.889 1.00 91.69 111 ARG A O 1
ATOM 918 N N . ASN A 1 112 ? -17.836 10.254 22.613 1.00 91.75 112 ASN A N 1
ATOM 919 C CA . ASN A 1 112 ? -18.451 11.535 22.265 1.00 91.75 112 ASN A CA 1
ATOM 920 C C . ASN A 1 112 ? -17.511 12.715 22.520 1.00 91.75 112 ASN A C 1
ATOM 922 O O . ASN A 1 112 ? -17.474 13.626 21.700 1.00 91.75 112 ASN A O 1
ATOM 926 N N . LEU A 1 113 ? -16.736 12.679 23.607 1.00 92.00 113 LEU A N 1
ATOM 927 C CA . LEU A 1 113 ? -15.706 13.682 23.873 1.00 92.00 113 LEU A CA 1
ATOM 928 C C . LEU A 1 113 ? -14.650 13.671 22.764 1.00 92.00 113 LEU A C 1
ATOM 930 O O . LEU A 1 113 ? -14.407 14.695 22.135 1.00 92.00 113 LEU A O 1
ATOM 934 N N . LEU A 1 114 ? -14.116 12.484 22.462 1.00 89.81 114 LEU A N 1
ATOM 935 C CA . LEU A 1 114 ? -13.087 12.292 21.450 1.00 89.81 114 LEU A CA 1
ATOM 936 C C . LEU A 1 114 ? -13.554 12.783 20.074 1.00 89.81 114 LEU A C 1
ATOM 938 O O . LEU A 1 114 ? -12.811 13.479 19.402 1.00 89.81 114 LEU A O 1
ATOM 942 N N . LYS A 1 115 ? -14.801 12.509 19.667 1.00 87.69 115 LYS A N 1
ATOM 943 C CA . LYS A 1 115 ? -15.353 12.979 18.379 1.00 87.69 115 LYS A CA 1
ATOM 944 C C . LYS A 1 115 ? -15.296 14.495 18.169 1.00 87.69 115 LYS A C 1
ATOM 946 O O . LYS A 1 115 ? -15.289 14.921 17.018 1.00 87.69 115 LYS A O 1
ATOM 951 N N . ASN A 1 116 ? -15.291 15.282 19.243 1.00 87.81 116 ASN A N 1
ATOM 952 C CA . ASN A 1 116 ? -15.227 16.740 19.165 1.00 87.81 116 ASN A CA 1
ATOM 953 C C . ASN A 1 116 ? -13.785 17.273 19.134 1.00 87.81 116 ASN A C 1
ATOM 955 O O . ASN A 1 116 ? -13.585 18.467 18.929 1.00 87.81 116 ASN A O 1
ATOM 959 N N . GLU A 1 117 ? -12.783 16.414 19.327 1.00 91.19 117 GLU A N 1
ATOM 960 C CA . GLU A 1 117 ? -11.375 16.792 19.282 1.00 91.19 117 GLU A CA 1
ATOM 961 C C . GLU A 1 117 ? -10.776 16.590 17.887 1.00 91.19 117 GLU A C 1
ATOM 963 O O . GLU A 1 117 ? -11.016 15.584 17.216 1.00 91.19 117 GLU A O 1
ATOM 968 N N . GLU A 1 118 ? -9.897 17.505 17.471 1.00 87.44 118 GLU A N 1
ATOM 969 C CA . GLU A 1 118 ? -9.150 17.394 16.208 1.00 87.44 118 GLU A CA 1
ATOM 970 C C . GLU A 1 118 ? -8.322 16.097 16.143 1.00 87.44 118 GLU A C 1
ATOM 972 O O . GLU A 1 118 ? -8.169 15.479 15.086 1.00 87.44 118 GLU A O 1
ATOM 977 N N . PHE A 1 119 ? -7.838 15.639 17.302 1.00 88.19 119 PHE A N 1
ATOM 978 C CA . PHE A 1 119 ? -7.075 14.405 17.453 1.00 88.19 119 PHE A CA 1
ATOM 979 C C . PHE A 1 119 ? -7.808 13.176 16.898 1.00 88.19 119 PHE A C 1
ATOM 981 O O . PHE A 1 119 ? -7.183 12.293 16.311 1.00 88.19 119 PHE A O 1
ATOM 988 N N . ALA A 1 120 ? -9.136 13.135 17.005 1.00 86.88 120 ALA A N 1
ATOM 989 C CA . ALA A 1 120 ? -9.931 11.994 16.569 1.00 86.88 120 ALA A CA 1
ATOM 990 C C . ALA A 1 120 ? -9.920 11.776 15.052 1.00 86.88 120 ALA A C 1
ATOM 992 O O . ALA A 1 120 ? -10.049 10.637 14.594 1.00 86.88 120 ALA A O 1
ATOM 993 N N . GLY A 1 121 ? -9.742 12.853 14.281 1.00 86.31 121 GLY A N 1
ATOM 994 C CA . GLY A 1 121 ? -9.631 12.813 12.825 1.00 86.31 121 GLY A CA 1
ATOM 995 C C . GLY A 1 121 ? -8.226 12.488 12.313 1.00 86.31 121 GLY A C 1
ATOM 996 O O . GLY A 1 121 ? -8.076 12.165 11.132 1.00 86.31 121 GLY A O 1
ATOM 997 N N . ARG A 1 122 ? -7.195 12.542 13.170 1.00 87.69 122 ARG A N 1
ATOM 998 C CA . ARG A 1 122 ? -5.808 12.280 12.759 1.00 87.69 122 ARG A CA 1
ATOM 999 C C . ARG A 1 122 ? -5.611 10.824 12.373 1.00 87.69 122 ARG A C 1
ATOM 1001 O O . ARG A 1 122 ? -6.236 9.919 12.935 1.00 87.69 122 ARG A O 1
ATOM 1008 N N . LYS A 1 123 ? -4.725 10.589 11.405 1.00 86.00 123 LYS A N 1
ATOM 1009 C CA . LYS A 1 123 ? -4.341 9.231 11.022 1.00 86.00 123 LYS A CA 1
ATOM 1010 C C . LYS A 1 123 ? -3.493 8.619 12.125 1.00 86.00 123 LYS A C 1
ATOM 1012 O O . LYS A 1 123 ? -2.596 9.267 12.654 1.00 86.00 123 LYS A O 1
ATOM 1017 N N . MET A 1 124 ? -3.737 7.349 12.436 1.00 82.38 124 MET A N 1
ATOM 1018 C CA . MET A 1 124 ? -3.002 6.638 13.486 1.00 82.38 124 MET A CA 1
ATOM 1019 C C . MET A 1 124 ? -1.480 6.681 13.268 1.00 82.38 124 MET A C 1
ATOM 1021 O O . MET A 1 124 ? -0.721 6.772 14.223 1.00 82.38 124 MET A O 1
ATOM 1025 N N . CYS A 1 125 ? -1.025 6.654 12.012 1.00 75.12 125 CYS A N 1
ATOM 1026 C CA . CYS A 1 125 ? 0.395 6.726 11.663 1.00 75.12 125 CYS A CA 1
ATOM 1027 C C . CYS A 1 125 ? 1.054 8.094 11.926 1.00 75.12 125 CYS A C 1
ATOM 1029 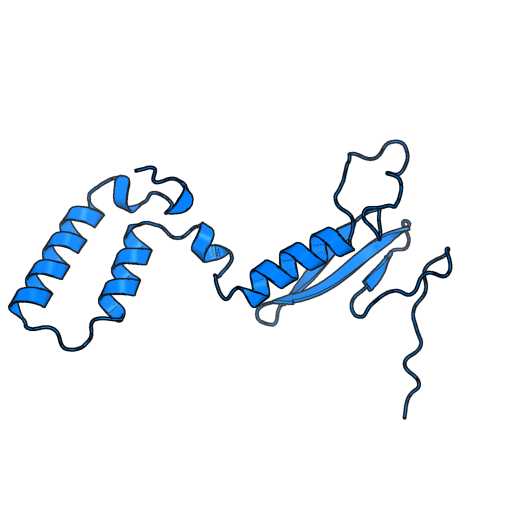O O . CYS A 1 125 ? 2.280 8.174 11.940 1.00 75.12 125 CYS A O 1
ATOM 1031 N N . GLU A 1 126 ? 0.268 9.153 12.114 1.00 80.00 126 GLU A N 1
ATOM 1032 C CA . GLU A 1 126 ? 0.747 10.521 12.350 1.00 80.00 126 GLU A CA 1
ATOM 1033 C C . GLU A 1 126 ? 0.778 10.878 13.843 1.00 80.00 126 GLU A C 1
ATOM 1035 O O . GLU A 1 126 ? 1.360 11.893 14.228 1.00 80.00 126 GLU A O 1
ATOM 1040 N N . VAL A 1 127 ? 0.176 10.043 14.696 1.00 80.56 127 VAL A N 1
ATOM 1041 C CA . VAL A 1 127 ? 0.188 10.218 16.149 1.00 80.56 127 VAL A CA 1
ATOM 1042 C C . VAL A 1 127 ? 1.553 9.795 16.692 1.00 80.56 127 VAL A C 1
ATOM 1044 O O . VAL A 1 127 ? 1.937 8.631 16.596 1.00 80.56 127 VAL A O 1
ATOM 1047 N N . LYS A 1 128 ? 2.290 10.751 17.264 1.00 74.50 128 LYS A N 1
ATOM 1048 C CA . LYS A 1 128 ? 3.549 10.512 17.981 1.00 74.50 128 LYS A CA 1
ATOM 1049 C C . LYS A 1 128 ? 3.296 10.566 19.486 1.00 74.50 128 LYS A C 1
ATOM 1051 O O . LYS A 1 128 ? 2.517 11.409 19.930 1.00 74.50 128 LYS A O 1
ATOM 1056 N N . THR A 1 129 ? 3.947 9.668 20.217 1.00 66.38 129 THR A N 1
ATOM 1057 C CA . THR A 1 129 ? 3.929 9.594 21.685 1.00 66.38 129 THR A CA 1
ATOM 1058 C C . THR A 1 129 ? 5.050 10.432 22.276 1.00 66.38 129 THR A C 1
ATOM 1060 O O . THR A 1 129 ? 6.147 10.429 21.670 1.00 66.38 129 THR A O 1
#

Sequence (129 aa):
MPSLKIRRDSKRRVLHTGESVRANGKYQFKYVVNVKDKFLYSWRLTPTDPQPAGKLPCLSLRELEKSVNRDLESRLDPSCRNLTVNELVERYLKTRTGVRESTRIGYNFVRNLLKNEEFAGRKMCEVKT

Radius of gyration: 23.02 Å; chains: 1; bounding box: 44×49×60 Å

pLDDT: mean 84.97, std 11.48, range [46.69, 95.56]

Foldseek 3Di:
DPPPPFDADPVRDTDDPQWDADPVRWIKGWDDDPNDIDIDIGNAQDPPDDDDPPDDDDDHPVVVVVVVVCCVVVVCPPCLQQDFQLNVLVVVVVVPPPDDPVVVVVSVVVSVVLVVDPSRNDGPNPDDD

InterPro domains:
  IPR004191 Integrase, Tn916-type, N-terminal DNA binding [PF02920] (5-72)
  IPR016177 DNA-binding domain superfamily [SSF54171] (6-73)

Secondary structure (DSSP, 8-state):
-------B-TT-PBPPTTEEE-TTS-EEEEEEETTEEEEEEES-SSTTSPPPTT------HHHHHHHHHHHHHT-S-GGGGG-BHHHHHHHHHHH-TT--HHHHHHHHHHHHHHHTSGGGGSBGGG---

Organism: NCBI:txid867